Protein AF-A0A1Y1QGJ9-F1 (afdb_monomer)

Secondary structure (DSSP, 8-state):
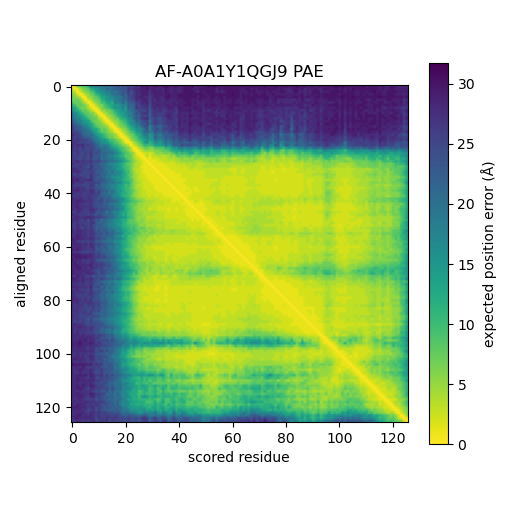------PPP------PPPPPPP-PPPPHHHHHHHHHHHHHHHH-HHHHHTPPBPTTHHHHHHHHHHHTT----HHHHHHHHHHHHTSHHHHHH--TTPEEE-TTS-EEEE--HHHHHHHHHHHS--

Solvent-accessible surface area (backbone atoms only — not comparable to full-atom values): 7656 Å² total; per-residue (Å²): 141,85,86,82,85,81,82,76,84,80,80,77,77,75,80,74,78,80,74,85,72,80,81,74,78,79,52,66,59,59,54,50,15,52,53,50,48,51,54,43,41,74,74,10,64,35,62,61,72,29,52,37,64,20,89,70,52,68,58,53,52,52,51,51,30,58,76,72,72,48,89,76,57,69,68,26,54,54,50,32,50,53,53,52,63,65,31,68,64,24,50,69,46,51,41,66,73,30,65,11,25,38,67,88,58,48,81,41,63,65,38,52,62,67,59,35,54,54,51,58,59,74,68,56,83,130

Mean predicted aligned error: 11.28 Å

Structure (mmCIF, N/CA/C/O backbone):
data_AF-A0A1Y1QGJ9-F1
#
_entry.id   AF-A0A1Y1QGJ9-F1
#
loop_
_atom_site.group_PDB
_atom_site.id
_atom_site.type_symbol
_atom_site.label_atom_id
_atom_site.label_alt_id
_atom_site.label_comp_id
_atom_site.label_asym_id
_atom_site.label_entity_id
_atom_site.label_seq_id
_atom_site.pdbx_PDB_ins_code
_atom_site.Cartn_x
_atom_site.Cartn_y
_atom_site.Cartn_z
_atom_site.occupancy
_atom_site.B_iso_or_equiv
_atom_site.auth_seq_id
_atom_site.auth_comp_id
_atom_site.auth_asym_id
_atom_site.auth_atom_id
_atom_site.pdbx_PDB_model_num
ATOM 1 N N . MET A 1 1 ? 57.182 -42.153 43.968 1.00 41.09 1 MET A N 1
ATOM 2 C CA . MET A 1 1 ? 56.215 -41.067 44.258 1.00 41.09 1 MET A CA 1
ATOM 3 C C . MET A 1 1 ? 55.561 -40.618 42.950 1.00 41.09 1 MET A C 1
ATOM 5 O O . MET A 1 1 ? 56.272 -40.100 42.103 1.00 41.09 1 MET A O 1
ATOM 9 N N . LYS A 1 2 ? 54.256 -40.839 42.730 1.00 46.34 2 LYS A N 1
ATOM 10 C CA . LYS A 1 2 ? 53.525 -40.328 41.549 1.00 46.34 2 LYS A CA 1
ATOM 11 C C . LYS A 1 2 ? 52.391 -39.417 42.033 1.00 46.34 2 LYS A C 1
ATOM 13 O O . LYS A 1 2 ? 51.470 -39.893 42.686 1.00 46.34 2 LYS A O 1
ATOM 18 N N . ARG A 1 3 ? 52.492 -38.105 41.787 1.00 44.78 3 ARG A N 1
ATOM 19 C CA . ARG A 1 3 ? 51.469 -37.109 42.157 1.00 44.78 3 ARG A CA 1
ATOM 20 C C . ARG A 1 3 ? 50.458 -36.996 41.011 1.00 44.78 3 ARG A C 1
ATOM 22 O O . ARG A 1 3 ? 50.822 -36.590 39.914 1.00 44.78 3 ARG A O 1
ATOM 29 N N . GLY A 1 4 ? 49.217 -37.412 41.262 1.00 46.47 4 GLY A N 1
ATOM 30 C CA . GLY A 1 4 ? 48.116 -37.359 40.298 1.00 46.47 4 GLY A CA 1
ATOM 31 C C . GLY A 1 4 ? 47.625 -35.931 40.055 1.00 46.47 4 GLY A C 1
ATOM 32 O O . GLY A 1 4 ? 47.351 -35.193 41.001 1.00 46.47 4 GLY A O 1
ATOM 33 N N . ASN A 1 5 ? 47.503 -35.557 38.783 1.00 53.75 5 ASN A N 1
ATOM 34 C CA . ASN A 1 5 ? 46.984 -34.269 38.340 1.00 53.75 5 ASN A CA 1
ATOM 35 C C . ASN A 1 5 ? 45.444 -34.317 38.323 1.00 53.75 5 ASN A C 1
ATOM 37 O O . ASN A 1 5 ? 44.849 -34.965 37.464 1.00 53.75 5 ASN A O 1
ATOM 41 N N . LYS A 1 6 ? 44.788 -33.686 39.305 1.00 53.31 6 LYS A N 1
ATOM 42 C CA . LYS A 1 6 ? 43.321 -33.617 39.401 1.00 53.31 6 LYS A CA 1
ATOM 43 C C . LYS A 1 6 ? 42.816 -32.427 38.580 1.00 53.31 6 LYS A C 1
ATOM 45 O O . LYS A 1 6 ? 42.789 -31.302 39.075 1.00 53.31 6 LYS A O 1
ATOM 50 N N . GLN A 1 7 ? 42.409 -32.672 37.336 1.00 56.25 7 GLN A N 1
ATOM 51 C CA . GLN A 1 7 ? 41.657 -31.691 36.552 1.00 56.25 7 GLN A CA 1
ATOM 52 C C . GLN A 1 7 ? 40.305 -31.432 37.234 1.00 56.25 7 GLN A C 1
ATOM 54 O O . GLN A 1 7 ? 39.538 -32.358 37.491 1.00 56.25 7 GLN A O 1
ATOM 59 N N . ARG A 1 8 ? 40.025 -30.169 37.564 1.00 58.84 8 ARG A N 1
ATOM 60 C CA . ARG A 1 8 ? 38.717 -29.744 38.076 1.00 58.84 8 ARG A CA 1
ATOM 61 C C . ARG A 1 8 ? 37.749 -29.634 36.891 1.00 58.84 8 ARG A C 1
ATOM 63 O O . ARG A 1 8 ? 38.111 -28.986 35.908 1.00 58.84 8 ARG A O 1
ATOM 70 N N . PRO A 1 9 ? 36.545 -30.223 36.947 1.00 58.22 9 PRO A N 1
ATOM 71 C CA . PRO A 1 9 ? 35.586 -30.090 35.861 1.00 58.22 9 PRO A CA 1
ATOM 72 C C . PRO A 1 9 ? 35.068 -28.648 35.803 1.00 58.22 9 PRO A C 1
ATOM 74 O O . PRO A 1 9 ? 34.557 -28.115 36.788 1.00 58.22 9 PRO A O 1
ATOM 77 N N . ILE A 1 10 ? 35.211 -28.012 34.640 1.00 63.69 10 ILE A N 1
ATOM 78 C CA . ILE A 1 10 ? 34.602 -26.713 34.347 1.00 63.69 10 ILE A CA 1
ATOM 79 C C . ILE A 1 10 ? 33.087 -26.928 34.327 1.00 63.69 10 ILE A C 1
ATOM 81 O O . ILE A 1 10 ? 32.552 -27.558 33.413 1.00 63.69 10 ILE A O 1
ATOM 85 N N . LEU A 1 11 ? 32.389 -26.419 35.343 1.00 64.50 11 LEU A N 1
ATOM 86 C CA . LEU A 1 11 ? 30.931 -26.378 35.371 1.00 64.50 11 LEU A CA 1
ATOM 87 C C . LEU A 1 11 ? 30.459 -25.485 34.216 1.00 64.50 11 LEU A C 1
ATOM 89 O O . LEU A 1 11 ? 30.486 -24.259 34.303 1.00 64.50 11 LEU A O 1
ATOM 93 N N . ARG A 1 12 ? 30.053 -26.101 33.100 1.00 63.69 12 ARG A N 1
ATOM 94 C CA . ARG A 1 12 ? 29.369 -25.406 32.005 1.00 63.69 12 ARG A CA 1
ATOM 95 C C . ARG A 1 12 ? 28.047 -24.865 32.541 1.00 63.69 12 ARG A C 1
ATOM 97 O O . ARG A 1 12 ? 27.080 -25.614 32.676 1.00 63.69 12 ARG A O 1
ATOM 104 N N . LEU A 1 13 ? 28.003 -23.566 32.829 1.00 64.44 13 LEU A N 1
ATOM 105 C CA . LEU A 1 13 ? 26.766 -22.877 33.167 1.00 64.44 13 LEU A CA 1
ATOM 106 C C . LEU A 1 13 ? 25.846 -22.934 31.941 1.00 64.44 13 LEU A C 1
ATOM 108 O O . LEU A 1 13 ? 26.095 -22.310 30.909 1.00 64.44 13 LEU A O 1
ATOM 112 N N . LYS A 1 14 ? 24.820 -23.781 32.028 1.00 60.16 14 LYS A N 1
ATOM 113 C CA . LYS A 1 14 ? 23.837 -24.008 30.969 1.00 60.16 14 LYS A CA 1
ATOM 114 C C . LYS A 1 14 ? 23.114 -22.680 30.727 1.00 60.16 14 LYS A C 1
ATOM 116 O O . LYS A 1 14 ? 22.403 -22.202 31.606 1.00 60.16 14 LYS A O 1
ATOM 121 N N . LYS A 1 15 ? 23.342 -22.066 29.561 1.00 60.50 15 LYS A N 1
ATOM 122 C CA . LYS A 1 15 ? 22.734 -20.793 29.146 1.00 60.50 15 LYS A CA 1
ATOM 123 C C . LYS A 1 15 ? 21.210 -20.940 29.220 1.00 60.50 15 LYS A C 1
ATOM 125 O O . LYS A 1 15 ? 20.621 -21.655 28.409 1.00 60.50 15 LYS A O 1
ATOM 130 N N . GLN A 1 16 ? 20.592 -20.350 30.241 1.00 63.44 16 GLN A N 1
ATOM 131 C CA . GLN A 1 16 ? 19.144 -20.393 30.415 1.00 63.44 16 GLN A CA 1
ATOM 132 C C . GLN A 1 16 ? 18.486 -19.626 29.262 1.00 63.44 16 GLN A C 1
ATOM 134 O O . GLN A 1 16 ? 18.930 -18.542 28.883 1.00 63.44 16 GLN A O 1
ATOM 139 N N . LYS A 1 17 ? 17.458 -20.233 28.661 1.00 63.62 17 LYS A N 1
ATOM 140 C CA . LYS A 1 17 ? 16.635 -19.609 27.619 1.00 63.62 17 LYS A CA 1
ATOM 141 C C . LYS A 1 17 ? 15.915 -18.411 28.263 1.00 63.62 17 LYS A C 1
ATOM 143 O O . LYS A 1 17 ? 15.343 -18.608 29.335 1.00 63.62 17 LYS A O 1
ATOM 148 N N . PRO A 1 18 ? 15.952 -17.202 27.676 1.00 62.34 18 PRO A N 1
ATOM 149 C CA . PRO A 1 18 ? 15.263 -16.054 28.254 1.00 62.34 18 PRO A CA 1
ATOM 150 C C . PRO A 1 18 ? 13.770 -16.366 28.395 1.00 62.34 18 PRO A C 1
ATOM 152 O O . PRO A 1 18 ? 13.156 -16.934 27.489 1.00 62.34 18 PRO A O 1
ATOM 155 N N . MET A 1 19 ? 13.221 -16.047 29.566 1.00 67.00 19 MET A N 1
ATOM 156 C CA . MET A 1 19 ? 11.807 -16.221 29.893 1.00 67.00 19 MET A CA 1
ATOM 157 C C . MET A 1 19 ? 10.948 -15.404 28.906 1.00 67.00 19 MET A C 1
ATOM 159 O O . MET A 1 19 ? 11.373 -14.312 28.517 1.00 67.00 19 MET A O 1
ATOM 163 N N . PRO A 1 20 ? 9.764 -15.885 28.482 1.00 65.94 20 PRO A N 1
ATOM 164 C CA . PRO A 1 20 ? 8.892 -15.110 27.607 1.00 65.94 20 PRO A CA 1
ATOM 165 C C . PRO A 1 20 ? 8.433 -13.848 28.343 1.00 65.94 20 PRO A C 1
ATOM 167 O O . PRO A 1 20 ? 7.790 -13.938 29.388 1.00 65.94 20 PRO A O 1
ATOM 170 N N . LEU A 1 21 ? 8.776 -12.673 27.816 1.00 68.50 21 LEU A N 1
ATOM 171 C CA . LEU A 1 21 ? 8.203 -11.408 28.274 1.00 68.50 21 LEU A CA 1
ATOM 172 C C . LEU A 1 21 ? 6.681 -11.422 28.028 1.00 68.50 21 LEU A C 1
ATOM 174 O O . LEU A 1 21 ? 6.246 -11.972 27.010 1.00 68.50 21 LEU A O 1
ATOM 178 N N . PRO A 1 22 ? 5.867 -10.823 28.918 1.00 62.75 22 PRO A N 1
ATOM 179 C CA . PRO A 1 22 ? 4.430 -10.708 28.700 1.00 62.75 22 PRO A CA 1
ATOM 180 C C . PRO A 1 22 ? 4.174 -9.969 27.384 1.00 62.75 22 PRO A C 1
ATOM 182 O O . PRO A 1 22 ? 4.766 -8.918 27.129 1.00 62.75 22 PRO A O 1
ATOM 185 N N . ALA A 1 23 ? 3.318 -10.543 26.535 1.00 69.25 23 ALA A N 1
ATOM 186 C CA . ALA A 1 23 ? 2.958 -9.956 25.252 1.00 69.25 23 ALA A CA 1
ATOM 187 C C . ALA A 1 23 ? 2.395 -8.551 25.489 1.00 69.25 23 ALA A C 1
ATOM 189 O O . ALA A 1 23 ? 1.347 -8.386 26.114 1.00 69.25 23 ALA A O 1
ATOM 190 N N . THR A 1 24 ? 3.110 -7.528 25.027 1.00 71.94 24 THR A N 1
ATOM 191 C CA . THR A 1 24 ? 2.617 -6.157 25.100 1.00 71.94 24 THR A CA 1
ATOM 192 C C . THR A 1 24 ? 1.320 -6.054 24.292 1.00 71.94 24 THR A C 1
ATOM 194 O O . THR A 1 24 ? 1.246 -6.590 23.180 1.00 71.94 24 THR A O 1
ATOM 197 N N . PRO A 1 25 ? 0.272 -5.401 24.828 1.00 78.50 25 PRO A N 1
ATOM 198 C CA . PRO A 1 25 ? -0.983 -5.255 24.109 1.00 78.50 25 PRO A CA 1
ATOM 199 C C . PRO A 1 25 ? -0.731 -4.483 22.812 1.00 78.50 25 PRO A C 1
ATOM 201 O O . PRO A 1 25 ? -0.068 -3.443 22.805 1.00 78.50 25 PRO A O 1
ATOM 204 N N . VAL A 1 26 ? -1.234 -5.018 21.697 1.00 79.31 26 VAL A N 1
ATOM 205 C CA . VAL A 1 26 ? -1.079 -4.388 20.383 1.00 79.31 26 VAL A CA 1
ATOM 206 C C . VAL A 1 26 ? -1.730 -3.004 20.439 1.00 79.31 26 VAL A C 1
ATOM 208 O O . VAL A 1 26 ? -2.910 -2.909 20.779 1.00 79.31 26 VAL A O 1
ATOM 211 N N . PRO A 1 27 ? -1.007 -1.922 20.104 1.00 84.12 27 PRO A N 1
ATOM 212 C CA . PRO A 1 27 ? -1.589 -0.594 20.158 1.00 84.12 27 PRO A CA 1
ATOM 213 C C . PRO A 1 27 ? -2.751 -0.484 19.158 1.00 84.12 27 PRO A C 1
ATOM 215 O O . PRO A 1 27 ? -2.679 -1.037 18.054 1.00 84.12 27 PRO A O 1
ATOM 218 N N . PRO A 1 28 ? -3.808 0.274 19.489 1.00 85.88 28 PRO A N 1
ATOM 219 C CA . PRO A 1 28 ? -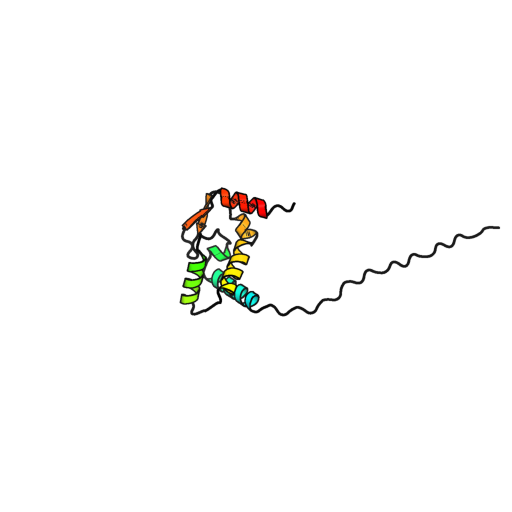5.029 0.333 18.683 1.00 85.88 28 PRO A CA 1
ATOM 220 C C . PRO A 1 28 ? -4.768 0.849 17.264 1.00 85.88 28 PRO A C 1
ATOM 222 O O . PRO A 1 28 ? -5.406 0.418 16.310 1.00 85.88 28 PRO A O 1
ATOM 225 N N . SER A 1 29 ? -3.767 1.716 17.087 1.00 84.25 29 SER A N 1
ATOM 226 C CA . SER A 1 29 ? -3.343 2.195 15.768 1.00 84.25 29 SER A CA 1
ATOM 227 C C . SER A 1 29 ? -2.841 1.073 14.852 1.00 84.25 29 SER A C 1
ATOM 229 O O . SER A 1 29 ? -3.095 1.108 13.651 1.00 84.25 29 SER A O 1
ATOM 231 N N . VAL A 1 30 ? -2.155 0.072 15.409 1.00 87.56 30 VAL A N 1
ATOM 232 C CA . VAL A 1 30 ? -1.627 -1.091 14.680 1.00 87.56 30 VAL A CA 1
ATOM 233 C C . VAL A 1 30 ? -2.759 -2.058 14.351 1.00 87.56 30 VAL A C 1
ATOM 235 O O . VAL A 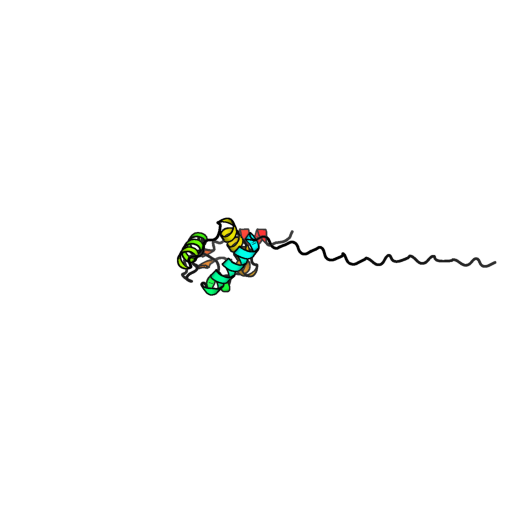1 30 ? -2.811 -2.558 13.230 1.00 87.56 30 VAL A O 1
ATOM 238 N N . ALA A 1 31 ? -3.687 -2.282 15.285 1.00 90.50 31 ALA A N 1
ATOM 239 C CA . ALA A 1 31 ? -4.880 -3.089 15.035 1.00 90.50 31 ALA A CA 1
ATOM 240 C C . ALA A 1 31 ? -5.748 -2.483 13.916 1.00 90.50 31 ALA A C 1
ATOM 242 O O . ALA A 1 31 ? -6.058 -3.159 12.937 1.00 90.50 31 ALA A O 1
ATOM 243 N N . ASN A 1 32 ? -6.032 -1.181 13.995 1.00 92.88 32 ASN A N 1
ATOM 244 C CA . ASN A 1 32 ? -6.829 -0.469 12.996 1.00 92.88 32 ASN A CA 1
ATOM 245 C C . ASN A 1 32 ? -6.141 -0.414 11.626 1.00 92.88 32 ASN A C 1
ATOM 247 O O . ASN A 1 32 ? -6.808 -0.538 10.607 1.00 92.88 32 ASN A O 1
ATOM 251 N N . ALA A 1 33 ? -4.811 -0.276 11.577 1.00 92.62 33 ALA A N 1
ATOM 252 C CA . ALA A 1 33 ? -4.074 -0.297 10.313 1.00 92.62 33 ALA A CA 1
ATOM 253 C C . ALA A 1 33 ? -4.130 -1.674 9.633 1.00 92.62 33 ALA A C 1
ATOM 255 O O . ALA A 1 33 ? -4.213 -1.749 8.410 1.00 92.62 33 ALA A O 1
ATOM 256 N N . LYS A 1 34 ? 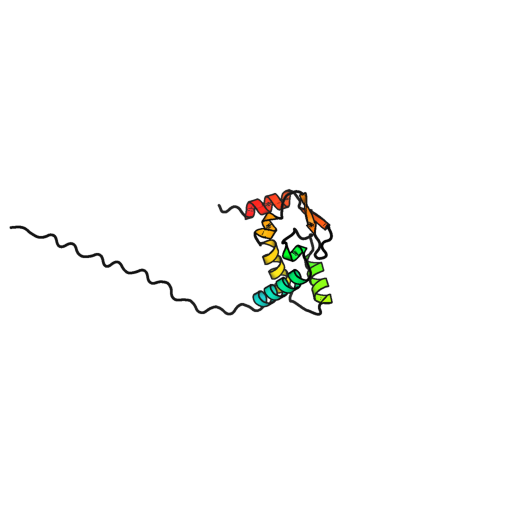-4.129 -2.766 10.410 1.00 92.31 34 LYS A N 1
ATOM 257 C CA . LYS A 1 34 ? -4.333 -4.118 9.868 1.00 92.31 34 LYS A CA 1
ATOM 258 C C . LYS A 1 34 ? -5.746 -4.296 9.318 1.00 92.31 34 LYS A C 1
ATOM 260 O O . LYS A 1 34 ? -5.888 -4.828 8.223 1.00 92.31 34 LYS A O 1
ATOM 265 N N . ALA A 1 35 ? -6.760 -3.824 10.044 1.00 92.62 35 ALA A N 1
ATOM 266 C CA . ALA A 1 35 ? -8.144 -3.849 9.572 1.00 92.62 35 ALA A CA 1
ATOM 267 C C . ALA A 1 35 ? -8.306 -3.047 8.269 1.00 92.62 35 ALA A C 1
ATOM 269 O O . ALA A 1 35 ? -8.837 -3.568 7.293 1.00 92.62 35 ALA A O 1
ATOM 270 N N . LEU A 1 36 ? -7.741 -1.835 8.209 1.00 94.19 36 LEU A N 1
ATOM 271 C CA . LEU A 1 36 ? -7.718 -1.014 6.997 1.00 94.19 36 LEU A CA 1
ATOM 272 C C . LEU A 1 36 ? -7.049 -1.736 5.820 1.00 94.19 36 LEU A C 1
ATOM 274 O O . LEU A 1 36 ? -7.586 -1.754 4.718 1.00 94.19 36 LEU A O 1
ATOM 278 N N . SER A 1 37 ? -5.900 -2.374 6.050 1.00 93.38 37 SER A N 1
ATOM 279 C CA . SER A 1 37 ? -5.220 -3.144 5.005 1.00 93.38 37 SER A CA 1
ATOM 280 C C . SER A 1 37 ? -6.060 -4.314 4.490 1.00 93.38 37 SER A C 1
ATOM 282 O O . SER A 1 37 ? -5.908 -4.678 3.328 1.00 93.38 37 SER A O 1
ATOM 284 N N . ALA A 1 38 ? -6.895 -4.929 5.332 1.00 92.69 38 ALA A N 1
ATOM 285 C CA . ALA A 1 38 ? -7.786 -6.007 4.912 1.00 92.69 38 ALA A CA 1
ATOM 286 C C . ALA A 1 38 ? -8.927 -5.477 4.031 1.00 92.69 38 ALA A C 1
ATOM 288 O O . ALA A 1 38 ? -9.208 -6.071 2.995 1.00 92.69 38 ALA A O 1
ATOM 289 N N . ILE A 1 39 ? -9.513 -4.329 4.392 1.00 92.38 39 ILE A N 1
ATOM 290 C CA . ILE A 1 39 ? -10.531 -3.642 3.578 1.00 92.38 39 ILE A CA 1
ATOM 291 C C . ILE A 1 39 ? -9.954 -3.281 2.202 1.00 92.38 39 ILE A C 1
ATOM 293 O O . ILE A 1 39 ? -10.551 -3.589 1.175 1.00 92.38 39 ILE A O 1
ATOM 297 N N . LEU A 1 40 ? -8.751 -2.697 2.168 1.00 92.94 40 LEU A N 1
ATOM 298 C CA . LEU A 1 40 ? -8.086 -2.336 0.912 1.00 92.94 40 LEU A CA 1
ATOM 299 C C . LEU A 1 40 ? -7.755 -3.560 0.051 1.00 92.94 40 LEU A C 1
ATOM 301 O O . LEU A 1 40 ? -7.924 -3.509 -1.162 1.00 92.94 40 LEU A O 1
ATOM 305 N N . ALA A 1 41 ? -7.331 -4.669 0.661 1.00 92.75 41 ALA A N 1
ATOM 306 C CA . ALA A 1 41 ? -7.059 -5.912 -0.061 1.00 92.75 41 ALA A CA 1
ATOM 307 C C . ALA A 1 41 ? -8.326 -6.585 -0.619 1.00 92.75 41 ALA A C 1
ATOM 309 O O . ALA A 1 41 ? -8.225 -7.338 -1.586 1.00 92.75 41 ALA A O 1
ATOM 310 N N . ALA A 1 42 ? -9.491 -6.347 -0.009 1.00 92.00 42 ALA A N 1
ATOM 311 C CA . ALA A 1 42 ? -10.774 -6.839 -0.505 1.00 92.00 42 ALA A CA 1
ATOM 312 C C . ALA A 1 42 ? -11.288 -6.023 -1.702 1.00 92.00 42 ALA A C 1
ATOM 314 O O . ALA A 1 42 ? -11.889 -6.595 -2.605 1.00 92.00 42 ALA A O 1
ATOM 315 N N . HIS A 1 43 ? -11.024 -4.712 -1.721 1.00 90.38 43 HIS A N 1
ATOM 316 C CA . HIS A 1 43 ? -11.484 -3.805 -2.781 1.00 90.38 43 HIS A CA 1
ATOM 317 C C . HIS A 1 43 ? -10.537 -3.695 -3.973 1.00 90.38 43 HIS A C 1
ATOM 319 O O . HIS A 1 43 ? -10.987 -3.571 -5.106 1.00 90.38 43 HIS A O 1
ATOM 325 N N . SER A 1 44 ? -9.228 -3.708 -3.730 1.00 91.81 44 SER A N 1
ATOM 326 C CA . SER A 1 44 ? -8.230 -3.389 -4.746 1.00 91.81 44 SER A CA 1
ATOM 327 C C . SER A 1 44 ? -7.307 -4.569 -5.006 1.00 91.81 44 SER A C 1
ATOM 329 O O . SER A 1 44 ? -6.524 -4.985 -4.144 1.00 91.81 44 SER A O 1
ATOM 331 N N . GLU A 1 45 ? -7.339 -5.074 -6.239 1.00 92.06 45 GLU A N 1
ATOM 332 C CA . GLU A 1 45 ? -6.376 -6.079 -6.676 1.00 92.06 45 GLU A CA 1
ATOM 333 C C . GLU A 1 45 ? -4.944 -5.538 -6.631 1.00 92.06 45 GLU A C 1
ATOM 335 O O . GLU A 1 45 ? -4.056 -6.248 -6.168 1.00 92.06 45 GLU A O 1
ATOM 340 N N . VAL A 1 46 ? -4.738 -4.272 -7.010 1.00 92.75 46 VAL A N 1
ATOM 341 C CA . VAL A 1 46 ? -3.442 -3.568 -6.958 1.00 92.75 46 VAL A CA 1
ATOM 342 C C . VAL A 1 46 ? -2.830 -3.646 -5.561 1.00 92.75 46 VAL A C 1
ATOM 344 O O . VAL A 1 46 ? -1.647 -3.959 -5.404 1.00 92.75 46 VAL A O 1
ATOM 347 N N . TRP A 1 47 ? -3.649 -3.438 -4.527 1.00 93.75 47 TRP A N 1
ATOM 348 C CA . TRP A 1 47 ? -3.215 -3.557 -3.137 1.00 93.75 47 TRP A CA 1
ATOM 349 C C . TRP A 1 47 ? -2.880 -5.002 -2.745 1.00 93.75 47 TRP A C 1
ATOM 351 O O . TRP A 1 47 ? -1.926 -5.253 -2.008 1.00 93.75 47 TRP A O 1
ATOM 361 N N . ARG A 1 48 ? -3.651 -5.979 -3.226 1.00 93.00 48 ARG A N 1
ATOM 362 C CA . ARG A 1 48 ? -3.431 -7.403 -2.933 1.00 93.00 48 ARG A CA 1
ATOM 363 C C . ARG A 1 48 ? -2.163 -7.946 -3.598 1.00 93.00 48 ARG A C 1
ATOM 365 O O . ARG A 1 48 ? -1.463 -8.764 -3.000 1.00 93.00 48 ARG A O 1
ATOM 372 N N . THR A 1 49 ? -1.873 -7.502 -4.817 1.00 92.00 49 THR A N 1
ATOM 373 C CA . THR A 1 49 ? -0.736 -7.955 -5.633 1.00 92.00 49 THR A CA 1
ATOM 374 C C . THR A 1 49 ? 0.535 -7.138 -5.411 1.00 92.00 49 THR A C 1
ATOM 376 O O . THR A 1 49 ? 1.583 -7.519 -5.923 1.00 92.00 49 THR A O 1
ATOM 379 N N . TYR A 1 50 ? 0.481 -6.091 -4.578 1.00 92.06 50 TYR A N 1
ATOM 380 C CA . TYR A 1 50 ? 1.602 -5.185 -4.294 1.00 92.06 50 TYR A CA 1
ATOM 381 C C . TYR A 1 50 ? 2.129 -4.469 -5.543 1.00 92.06 50 TYR A C 1
ATOM 383 O O . TYR A 1 50 ? 3.334 -4.258 -5.688 1.00 92.06 50 TYR A O 1
ATOM 391 N N . LEU A 1 51 ? 1.223 -4.091 -6.444 1.00 91.38 51 LEU A N 1
ATOM 392 C CA . LEU A 1 51 ? 1.579 -3.307 -7.619 1.00 91.38 51 LEU A CA 1
ATOM 393 C C . LEU A 1 51 ? 1.963 -1.866 -7.226 1.00 91.38 51 LEU A C 1
ATOM 395 O O . LEU A 1 51 ? 1.419 -1.334 -6.253 1.00 91.38 51 LEU A O 1
ATOM 399 N N . PRO A 1 52 ? 2.877 -1.210 -7.970 1.00 92.25 52 PRO A N 1
ATOM 400 C CA . PRO A 1 52 ? 3.301 0.159 -7.688 1.00 92.25 52 PRO A CA 1
ATOM 401 C C . PRO A 1 52 ? 2.115 1.121 -7.659 1.00 92.25 52 PRO A C 1
ATOM 403 O O . PRO A 1 52 ? 1.424 1.292 -8.659 1.00 92.25 52 PRO A O 1
ATOM 406 N N . LEU A 1 53 ? 1.886 1.781 -6.527 1.00 92.75 53 LEU A N 1
ATOM 407 C CA . LEU A 1 53 ? 0.784 2.727 -6.384 1.00 92.75 53 LEU A CA 1
ATOM 408 C C . LEU A 1 53 ? 1.128 4.067 -7.040 1.00 92.75 53 LEU A C 1
ATOM 410 O O . LEU A 1 53 ? 2.282 4.522 -7.028 1.00 92.75 53 LEU A O 1
ATOM 414 N N . ARG A 1 54 ? 0.109 4.747 -7.566 1.00 92.75 54 ARG A N 1
ATOM 415 C CA . ARG A 1 54 ? 0.261 6.117 -8.055 1.00 92.75 54 ARG A CA 1
ATOM 416 C C . ARG A 1 54 ? 0.654 7.079 -6.939 1.00 92.75 54 ARG A C 1
ATOM 418 O O . ARG A 1 54 ? 0.347 6.886 -5.757 1.00 92.75 54 ARG A O 1
ATOM 425 N N . VAL A 1 55 ? 1.311 8.164 -7.326 1.00 89.44 55 VAL A N 1
ATOM 426 C CA . VAL A 1 55 ? 1.596 9.264 -6.402 1.00 89.44 55 VAL A CA 1
ATOM 427 C C . VAL A 1 55 ? 0.267 9.885 -5.967 1.00 89.44 55 VAL A C 1
ATOM 429 O O . VAL A 1 55 ? -0.613 10.115 -6.789 1.00 89.44 55 VAL A O 1
ATOM 432 N N . GLY A 1 56 ? 0.098 10.111 -4.662 1.00 89.19 56 GLY A N 1
ATOM 433 C CA . GLY A 1 56 ? -1.157 10.636 -4.116 1.00 89.19 56 GLY A CA 1
ATOM 434 C C . GLY A 1 56 ? -2.241 9.587 -3.835 1.00 89.19 56 GLY A C 1
ATOM 435 O O . GLY A 1 56 ? -3.341 9.966 -3.448 1.00 89.19 56 GLY A O 1
ATOM 436 N N . ALA A 1 57 ? -1.943 8.279 -3.911 1.00 90.62 57 ALA A N 1
ATOM 437 C CA . ALA A 1 57 ? -2.900 7.202 -3.598 1.00 90.62 57 ALA A CA 1
ATOM 438 C C . ALA A 1 57 ? -3.568 7.315 -2.208 1.00 90.62 57 ALA A C 1
ATOM 440 O O . ALA A 1 57 ? -4.616 6.724 -1.966 1.00 90.62 57 ALA A O 1
ATOM 441 N N . ILE A 1 58 ? -2.999 8.105 -1.291 1.00 92.44 58 ILE A N 1
ATOM 442 C CA . ILE A 1 58 ? -3.614 8.408 0.003 1.00 92.44 58 ILE A CA 1
ATOM 443 C C . ILE A 1 58 ? -4.996 9.070 -0.118 1.00 92.44 58 ILE A C 1
ATOM 445 O O . ILE A 1 58 ? -5.870 8.784 0.697 1.00 92.44 58 ILE A O 1
ATOM 449 N N . GLU A 1 59 ? -5.210 9.927 -1.118 1.00 92.12 59 GLU A N 1
ATOM 450 C CA . GLU A 1 59 ? -6.496 10.602 -1.330 1.00 92.12 59 GLU A CA 1
ATOM 451 C C . GLU A 1 59 ? -7.577 9.602 -1.736 1.00 92.12 59 GLU A C 1
ATOM 453 O O . GLU A 1 59 ? -8.700 9.666 -1.240 1.00 92.12 59 GLU A O 1
ATOM 458 N N . GLU A 1 60 ? -7.220 8.608 -2.548 1.00 91.50 60 GLU A N 1
ATOM 459 C CA . GLU A 1 60 ? -8.140 7.532 -2.912 1.00 91.50 60 GLU A CA 1
ATOM 460 C C . GLU A 1 60 ? -8.497 6.646 -1.731 1.00 91.50 60 GLU A C 1
ATOM 462 O O . GLU A 1 60 ? -9.659 6.280 -1.586 1.00 91.50 60 GLU A O 1
ATOM 467 N N . VAL A 1 61 ? -7.535 6.345 -0.849 1.00 92.69 61 VAL A N 1
ATOM 468 C CA . VAL A 1 61 ? -7.830 5.608 0.387 1.00 92.69 61 VAL A CA 1
ATOM 469 C C . VAL A 1 61 ? -8.872 6.365 1.214 1.00 92.69 61 VAL A C 1
ATOM 471 O O . VAL A 1 61 ? -9.799 5.749 1.732 1.00 92.69 61 VAL A O 1
ATOM 474 N N . TYR A 1 62 ? -8.770 7.695 1.325 1.00 92.94 62 TYR A N 1
ATOM 475 C CA . TYR A 1 62 ? -9.776 8.487 2.042 1.00 92.94 62 TYR A CA 1
ATOM 476 C C . TYR A 1 62 ? -11.139 8.497 1.348 1.00 92.94 62 TYR A C 1
ATOM 478 O O . TYR A 1 62 ? -12.160 8.421 2.032 1.00 92.94 62 TYR A O 1
ATOM 486 N N . THR A 1 63 ? -11.170 8.576 0.018 1.00 92.06 63 THR A N 1
ATOM 487 C CA . THR A 1 63 ? -12.412 8.487 -0.761 1.00 92.06 63 THR A CA 1
ATOM 488 C C . THR A 1 63 ? -13.082 7.128 -0.576 1.00 92.06 63 THR A C 1
ATOM 490 O O . THR A 1 63 ? -14.272 7.073 -0.277 1.00 92.06 63 THR A O 1
ATOM 493 N N . LEU A 1 64 ? -12.318 6.037 -0.656 1.00 90.81 64 LEU A N 1
ATOM 494 C CA . LEU A 1 64 ? -12.812 4.680 -0.424 1.00 90.81 64 LEU A CA 1
ATOM 495 C C . LEU A 1 64 ? -13.372 4.535 0.993 1.00 90.81 64 LEU A C 1
ATOM 497 O O . LEU A 1 64 ? -14.481 4.045 1.172 1.00 90.81 64 LEU A O 1
ATOM 501 N N . LEU A 1 65 ? -12.650 5.028 1.999 1.00 91.25 65 LEU A N 1
ATOM 502 C CA . LEU A 1 65 ? -13.111 5.001 3.386 1.00 91.25 65 LEU A CA 1
ATOM 503 C C . LEU A 1 65 ? -14.417 5.763 3.599 1.00 91.25 65 LEU A C 1
ATOM 505 O O . LEU A 1 65 ? -15.292 5.295 4.326 1.00 91.25 65 LEU A O 1
ATOM 509 N N . ARG A 1 66 ? -14.571 6.911 2.933 1.00 91.31 66 ARG A N 1
ATOM 510 C CA . ARG A 1 66 ? -15.819 7.674 2.959 1.00 91.31 66 ARG A CA 1
ATOM 511 C C . ARG A 1 66 ? -16.972 6.884 2.339 1.00 91.31 66 ARG A C 1
ATOM 513 O O . ARG A 1 66 ? -18.059 6.905 2.905 1.00 91.31 66 ARG A O 1
ATOM 520 N N . ASN A 1 67 ? -16.732 6.185 1.231 1.00 89.62 67 ASN A N 1
ATOM 521 C CA . ASN A 1 67 ? -17.744 5.364 0.559 1.00 89.62 67 ASN A CA 1
ATOM 522 C C . ASN A 1 67 ? -18.173 4.157 1.410 1.00 89.62 67 ASN A C 1
ATOM 524 O O . ASN A 1 67 ? -19.353 3.831 1.451 1.00 89.62 67 ASN A O 1
ATOM 528 N N . GLU A 1 68 ? -17.239 3.552 2.146 1.00 87.06 68 GLU A N 1
ATOM 529 C CA . GLU A 1 68 ? -17.505 2.461 3.097 1.00 87.06 68 GLU A CA 1
ATOM 530 C C . GLU A 1 68 ? -18.158 2.938 4.411 1.00 87.06 68 GLU A C 1
ATOM 532 O O . GLU A 1 68 ? -18.514 2.129 5.265 1.00 87.06 68 GLU A O 1
ATOM 537 N N . GLY A 1 69 ? -18.288 4.254 4.622 1.00 88.94 69 GLY A N 1
ATOM 538 C CA . GLY A 1 69 ? -18.803 4.822 5.871 1.00 88.94 69 GLY A CA 1
ATOM 539 C C . GLY A 1 69 ? -17.865 4.642 7.073 1.00 88.94 69 GLY A C 1
ATOM 540 O O . GLY A 1 69 ? -18.288 4.804 8.218 1.00 88.94 69 GLY A O 1
ATOM 541 N N . VAL A 1 70 ? -16.587 4.322 6.841 1.00 87.94 70 VAL A N 1
ATOM 542 C CA . VAL A 1 70 ? -15.593 4.071 7.894 1.00 87.94 70 VAL A CA 1
ATOM 543 C C . VAL A 1 70 ? -14.672 5.276 8.050 1.00 87.94 70 VAL A C 1
ATOM 545 O O . VAL A 1 70 ? -14.109 5.791 7.088 1.00 87.94 70 VAL A O 1
ATOM 548 N N . ILE A 1 71 ? -14.447 5.708 9.292 1.00 88.12 71 ILE A N 1
ATOM 549 C CA . ILE A 1 71 ? -13.557 6.832 9.596 1.00 88.12 71 ILE A CA 1
ATOM 550 C C . ILE A 1 71 ? -12.332 6.317 10.351 1.00 88.12 71 ILE A C 1
AT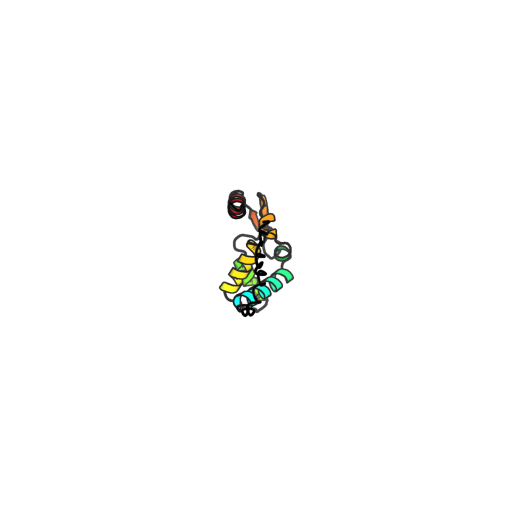OM 552 O O . ILE A 1 71 ? -12.418 5.901 11.505 1.00 88.12 71 ILE A O 1
ATOM 556 N N . TYR A 1 72 ? -11.163 6.397 9.714 1.00 90.56 72 TYR A N 1
ATOM 557 C CA . TYR A 1 72 ? -9.878 6.154 10.368 1.00 90.56 72 TYR A CA 1
ATOM 558 C C . TYR A 1 72 ? -9.095 7.449 10.563 1.00 90.56 72 TYR A C 1
ATOM 560 O O . TYR A 1 72 ? -9.138 8.367 9.746 1.00 90.56 72 TYR A O 1
ATOM 568 N N . SER A 1 73 ? -8.315 7.510 11.646 1.00 92.06 73 SER A N 1
ATOM 569 C CA . SER A 1 73 ? -7.410 8.640 11.865 1.00 92.06 73 SER A CA 1
ATOM 570 C C . SER A 1 73 ? -6.309 8.683 10.802 1.00 92.06 73 SER A C 1
ATOM 572 O O . SER A 1 73 ? -5.823 7.644 10.344 1.00 92.06 73 SER A O 1
ATOM 574 N N . LYS A 1 74 ? -5.818 9.890 10.496 1.00 91.44 74 LYS A N 1
ATOM 575 C CA . LYS A 1 74 ? -4.689 10.104 9.574 1.00 91.44 74 LYS A CA 1
ATOM 576 C C . LYS A 1 74 ? -3.493 9.204 9.894 1.00 91.44 74 LYS A C 1
ATOM 578 O O . LYS A 1 74 ? -2.872 8.642 8.997 1.00 91.44 74 LYS A O 1
ATOM 583 N N . ARG A 1 75 ? -3.187 9.005 11.181 1.00 91.31 75 ARG A N 1
ATOM 584 C CA . ARG A 1 75 ? -2.074 8.141 11.602 1.00 91.31 75 ARG A CA 1
ATOM 585 C C . ARG A 1 75 ? -2.269 6.682 11.192 1.00 91.31 75 ARG A C 1
ATOM 587 O O . ARG A 1 75 ? -1.292 6.052 10.810 1.00 91.31 75 ARG A O 1
ATOM 594 N N . VAL A 1 76 ? -3.492 6.156 11.249 1.00 94.19 76 VAL A N 1
ATOM 595 C CA . VAL A 1 76 ? -3.801 4.775 10.842 1.00 94.19 76 VAL A CA 1
ATOM 596 C C . VAL A 1 76 ? -3.612 4.606 9.336 1.00 94.19 76 VAL A C 1
ATOM 598 O O . VAL A 1 76 ? -2.924 3.677 8.918 1.00 94.19 76 VAL A O 1
ATOM 601 N N . VAL A 1 77 ? -4.135 5.541 8.538 1.00 93.75 77 VAL A N 1
ATOM 602 C CA . VAL A 1 77 ? -4.007 5.521 7.071 1.00 93.75 77 VAL A CA 1
ATOM 603 C C . VAL A 1 77 ? -2.541 5.592 6.648 1.00 93.75 77 VAL A C 1
ATOM 605 O O . VAL A 1 77 ? -2.060 4.732 5.912 1.00 93.75 77 VAL A O 1
ATOM 608 N N . HIS A 1 78 ? -1.789 6.553 7.191 1.00 93.56 78 HIS A N 1
ATOM 609 C CA . HIS A 1 78 ? -0.356 6.674 6.916 1.00 93.56 78 HIS A CA 1
ATOM 610 C C . HIS A 1 78 ? 0.423 5.430 7.355 1.00 93.56 78 HIS A C 1
ATOM 612 O O . HIS A 1 78 ? 1.328 4.998 6.645 1.00 93.56 78 HIS A O 1
ATOM 618 N N . LYS A 1 79 ? 0.087 4.834 8.507 1.00 93.62 79 LYS A N 1
ATOM 619 C CA . LYS A 1 79 ? 0.748 3.614 8.987 1.00 93.62 79 LYS A CA 1
ATOM 620 C C . LYS A 1 79 ? 0.487 2.429 8.057 1.00 93.62 79 LYS A C 1
ATOM 622 O O . LYS A 1 79 ? 1.421 1.691 7.758 1.00 93.62 79 LYS A O 1
ATOM 627 N N . CYS A 1 80 ? -0.750 2.279 7.586 1.00 94.69 80 CYS A N 1
ATOM 628 C CA . CYS A 1 80 ? -1.152 1.245 6.636 1.00 94.69 80 CYS A CA 1
ATOM 629 C C . CYS A 1 80 ? -0.383 1.373 5.313 1.00 94.69 80 CYS A C 1
ATOM 631 O O . CYS A 1 80 ? 0.265 0.420 4.884 1.00 94.69 80 CYS A O 1
ATOM 633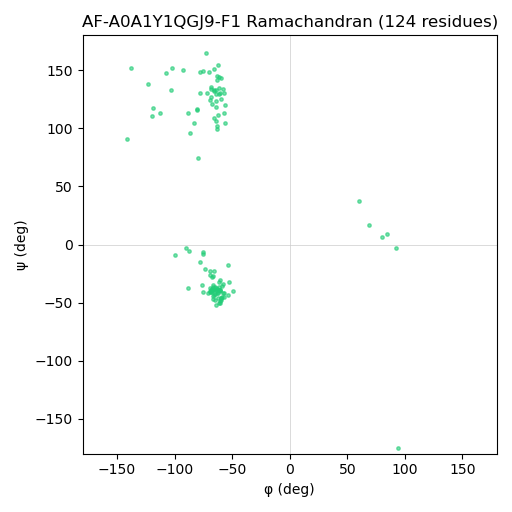 N N . LEU A 1 81 ? -0.360 2.575 4.728 1.00 93.62 81 LEU A N 1
ATOM 634 C CA . LEU A 1 81 ? 0.414 2.866 3.515 1.00 93.62 81 LEU A CA 1
ATOM 635 C C . LEU A 1 81 ? 1.907 2.610 3.715 1.00 93.62 81 LEU A C 1
ATOM 637 O O . LEU A 1 81 ? 2.544 1.962 2.892 1.00 93.62 81 LEU A O 1
ATOM 641 N N . GLN A 1 82 ? 2.467 3.056 4.840 1.00 92.12 82 GLN A N 1
ATOM 642 C CA . GLN A 1 82 ? 3.876 2.841 5.150 1.00 92.12 82 GLN A CA 1
ATOM 643 C C . GLN A 1 82 ? 4.230 1.350 5.224 1.00 92.12 82 GLN A C 1
ATOM 645 O O . GLN A 1 82 ? 5.306 0.962 4.779 1.00 92.12 82 GLN A O 1
ATOM 650 N N . TRP A 1 83 ? 3.359 0.51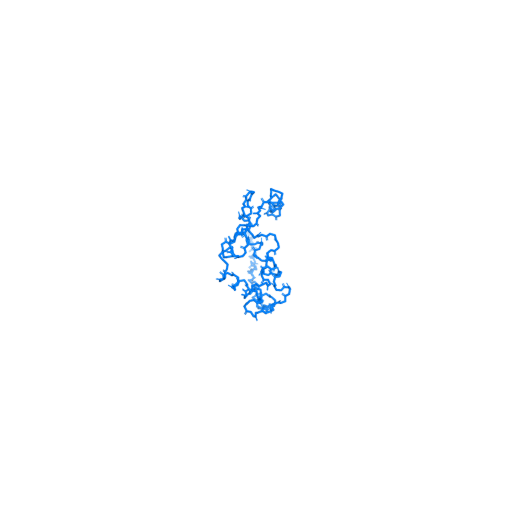0 5.786 1.00 92.56 83 TRP A N 1
ATOM 651 C CA . TRP A 1 83 ? 3.578 -0.937 5.806 1.00 92.56 83 TRP A CA 1
ATOM 652 C C . TRP A 1 83 ? 3.487 -1.568 4.426 1.00 92.56 83 TRP A C 1
ATOM 654 O O . TRP A 1 83 ? 4.301 -2.434 4.114 1.00 92.56 83 TRP A O 1
ATOM 664 N N . HIS A 1 84 ? 2.528 -1.135 3.611 1.00 92.69 84 HIS A N 1
ATOM 665 C CA . HIS A 1 84 ? 2.374 -1.633 2.253 1.00 92.69 84 HIS A CA 1
ATOM 666 C C . HIS A 1 84 ? 3.596 -1.281 1.392 1.00 92.69 84 HIS A C 1
ATOM 668 O O . HIS A 1 84 ? 4.246 -2.178 0.863 1.00 92.69 84 HIS A O 1
ATOM 674 N N . CYS A 1 85 ? 3.996 -0.005 1.363 1.00 90.81 85 CYS A N 1
ATOM 675 C CA . CYS A 1 85 ? 5.111 0.462 0.535 1.00 90.81 85 CYS A CA 1
ATOM 676 C C . CYS A 1 85 ? 6.488 -0.046 0.995 1.00 90.81 85 CYS A C 1
ATOM 678 O O . CYS A 1 85 ? 7.425 -0.081 0.206 1.00 90.81 85 CYS A O 1
ATOM 680 N N . ARG A 1 86 ? 6.639 -0.429 2.270 1.00 90.00 86 ARG A N 1
ATOM 681 C CA . ARG A 1 86 ? 7.875 -1.044 2.792 1.00 90.00 86 ARG A CA 1
ATOM 682 C C . ARG A 1 86 ? 7.911 -2.559 2.632 1.00 90.00 86 ARG A C 1
ATOM 684 O O . ARG A 1 86 ? 8.904 -3.182 3.000 1.00 90.00 86 ARG A O 1
ATOM 691 N N . ASN A 1 87 ? 6.829 -3.171 2.160 1.00 91.19 87 ASN A N 1
ATOM 692 C CA . ASN A 1 87 ? 6.796 -4.610 1.985 1.00 91.19 87 ASN A CA 1
ATOM 693 C C . ASN A 1 87 ? 7.806 -5.014 0.896 1.00 91.19 87 ASN A C 1
ATOM 695 O O . ASN A 1 87 ? 7.771 -4.425 -0.185 1.00 91.19 87 ASN A O 1
ATOM 699 N N . PRO A 1 88 ? 8.656 -6.032 1.120 1.00 88.94 88 PRO A N 1
ATOM 700 C CA . PRO A 1 88 ? 9.609 -6.494 0.113 1.00 88.94 88 PRO A CA 1
ATOM 701 C C . PRO A 1 88 ? 8.972 -6.819 -1.242 1.00 88.94 88 PRO A C 1
ATOM 703 O O . PRO A 1 88 ? 9.598 -6.597 -2.271 1.00 88.94 88 PRO A O 1
ATOM 706 N N . ARG A 1 89 ? 7.717 -7.294 -1.262 1.00 89.62 89 ARG A N 1
ATOM 707 C CA . ARG A 1 89 ? 6.979 -7.555 -2.510 1.00 89.62 89 ARG A CA 1
ATOM 708 C C . ARG A 1 89 ? 6.693 -6.281 -3.296 1.00 89.62 89 ARG A C 1
ATOM 710 O O . ARG A 1 89 ? 6.900 -6.262 -4.500 1.00 89.62 89 ARG A O 1
ATOM 717 N N . TYR A 1 90 ? 6.275 -5.224 -2.603 1.00 91.38 90 TYR A N 1
ATOM 718 C CA . TYR A 1 90 ? 6.045 -3.917 -3.214 1.00 91.38 90 TYR A CA 1
ATOM 719 C C . TYR A 1 90 ? 7.351 -3.328 -3.742 1.00 91.38 90 TYR A C 1
ATOM 721 O O . TYR A 1 90 ? 7.439 -2.910 -4.890 1.00 91.38 90 TYR A O 1
ATOM 729 N N . VAL A 1 91 ? 8.395 -3.362 -2.909 1.00 88.06 91 VAL A N 1
ATOM 730 C CA . VAL A 1 91 ? 9.744 -2.891 -3.246 1.00 88.06 91 VAL A CA 1
ATOM 731 C C . VAL A 1 91 ? 10.286 -3.618 -4.481 1.00 88.06 91 VAL A C 1
ATOM 733 O O . VAL A 1 91 ? 10.844 -2.965 -5.354 1.00 88.06 91 VAL A O 1
ATOM 736 N N . ALA A 1 92 ? 10.080 -4.934 -4.592 1.00 85.69 92 ALA A N 1
ATOM 737 C CA . ALA A 1 92 ? 10.484 -5.716 -5.761 1.00 85.69 92 ALA A CA 1
ATOM 738 C C . ALA A 1 92 ? 9.709 -5.349 -7.041 1.00 85.69 92 ALA A C 1
ATOM 740 O O . ALA A 1 92 ? 10.243 -5.503 -8.135 1.00 85.69 92 ALA A O 1
ATOM 741 N N . GLY A 1 93 ? 8.474 -4.853 -6.913 1.00 84.31 93 GLY A N 1
ATOM 742 C CA . GLY A 1 93 ? 7.669 -4.354 -8.031 1.00 84.31 93 GLY A CA 1
ATOM 743 C C . GLY A 1 93 ? 8.068 -2.956 -8.518 1.00 84.31 93 GLY A C 1
ATOM 744 O O . GLY A 1 93 ? 7.686 -2.563 -9.619 1.00 84.31 93 GLY A O 1
ATOM 745 N N . LEU A 1 94 ? 8.853 -2.203 -7.737 1.00 85.56 94 LEU A N 1
ATOM 746 C CA . LEU A 1 94 ? 9.377 -0.889 -8.122 1.00 85.56 94 LEU A CA 1
ATOM 747 C C . LEU A 1 94 ? 10.598 -1.039 -9.041 1.00 85.56 94 LEU A C 1
ATOM 749 O O . LEU A 1 94 ? 11.738 -0.827 -8.629 1.00 85.56 94 LEU A O 1
ATOM 753 N N . VAL A 1 95 ? 10.349 -1.406 -10.297 1.00 80.62 95 VAL A N 1
ATOM 754 C CA . VAL A 1 95 ? 11.359 -1.491 -11.364 1.00 80.62 95 VAL A CA 1
ATOM 755 C C . VAL A 1 95 ? 11.255 -0.264 -12.275 1.00 80.62 95 VAL A C 1
ATOM 757 O O . VAL A 1 95 ? 10.190 0.341 -12.395 1.00 80.62 95 VAL A O 1
ATOM 760 N N . VAL A 1 96 ? 12.368 0.138 -12.897 1.00 70.38 96 VAL A N 1
ATOM 761 C CA . VAL A 1 96 ? 12.400 1.306 -13.792 1.00 70.38 96 VAL A CA 1
ATOM 762 C C . VAL A 1 96 ? 11.452 1.062 -14.961 1.00 70.38 96 VAL A C 1
ATOM 764 O O . VAL A 1 96 ? 11.525 0.008 -15.590 1.00 70.38 96 VAL A O 1
ATOM 767 N N . GLY A 1 97 ? 10.574 2.025 -15.242 1.00 67.38 97 GLY A N 1
ATOM 768 C CA . GLY A 1 97 ? 9.590 1.917 -16.319 1.00 67.38 97 GLY A CA 1
ATOM 769 C C . GLY A 1 97 ? 8.353 1.088 -15.970 1.00 67.38 97 GLY A C 1
ATOM 770 O O . GLY A 1 97 ? 7.514 0.828 -16.830 1.00 67.38 97 GLY A O 1
ATOM 771 N N . ALA A 1 98 ? 8.207 0.661 -14.711 1.00 83.06 98 ALA A N 1
ATOM 772 C CA . ALA A 1 98 ? 6.971 0.039 -14.263 1.00 83.06 98 ALA A CA 1
ATOM 773 C C . ALA A 1 98 ? 5.837 1.073 -14.241 1.00 83.06 98 ALA A C 1
ATOM 775 O O . ALA A 1 98 ? 5.987 2.178 -13.710 1.00 83.06 98 ALA A O 1
ATOM 776 N N . SER A 1 99 ? 4.678 0.702 -14.779 1.00 91.31 99 SER A N 1
ATOM 777 C CA . SER A 1 99 ? 3.462 1.498 -14.639 1.00 91.31 99 SER A CA 1
ATOM 778 C C . SER A 1 99 ? 3.051 1.590 -13.172 1.00 91.31 99 SER A C 1
ATOM 780 O O . SER A 1 99 ? 3.154 0.619 -12.417 1.00 91.31 99 SER A O 1
ATOM 782 N N . ARG A 1 100 ? 2.567 2.762 -12.771 1.00 91.38 100 ARG A N 1
ATOM 783 C CA . ARG A 1 100 ? 1.892 2.945 -11.489 1.00 91.38 100 ARG A CA 1
ATOM 784 C C . ARG A 1 100 ? 0.398 2.777 -11.672 1.00 91.38 100 ARG A C 1
ATOM 786 O O . ARG A 1 100 ? -0.140 3.095 -12.727 1.00 91.38 100 ARG A O 1
ATOM 793 N N . TYR A 1 101 ? -0.263 2.321 -10.624 1.00 92.50 101 TYR A N 1
ATOM 794 C CA . TYR A 1 101 ? -1.677 1.998 -10.637 1.00 92.50 101 TYR A CA 1
ATOM 795 C C . TYR A 1 101 ? -2.408 2.796 -9.557 1.00 92.50 101 TYR A C 1
ATOM 797 O O . TYR A 1 101 ? -1.918 2.970 -8.436 1.00 92.50 101 TYR A O 1
ATOM 805 N N . ALA A 1 102 ? -3.582 3.305 -9.900 1.00 92.62 102 ALA A N 1
ATOM 806 C CA . ALA A 1 102 ? -4.574 3.758 -8.937 1.00 92.62 102 ALA A CA 1
ATOM 807 C C . ALA A 1 102 ? -5.225 2.545 -8.236 1.00 92.62 102 ALA A C 1
ATOM 809 O O . ALA A 1 102 ? -5.052 1.401 -8.664 1.00 92.62 102 ALA A O 1
ATOM 810 N N . LEU A 1 103 ? -5.930 2.756 -7.120 1.00 89.88 103 LEU A N 1
ATOM 811 C CA . LEU A 1 103 ? -6.553 1.669 -6.347 1.00 89.88 103 LEU A CA 1
ATOM 812 C C . LEU A 1 103 ? -7.669 0.960 -7.122 1.00 89.88 103 LEU A C 1
ATOM 814 O O . LEU A 1 103 ? -7.961 -0.196 -6.825 1.00 89.88 103 LEU A O 1
ATOM 818 N N . ASP A 1 104 ? -8.258 1.622 -8.112 1.00 88.94 104 ASP A N 1
ATOM 819 C CA . ASP A 1 104 ? -9.230 1.054 -9.050 1.00 88.94 104 ASP A CA 1
ATOM 820 C C . ASP A 1 104 ? -8.591 0.146 -10.120 1.00 88.94 104 ASP A C 1
ATOM 822 O O . ASP A 1 104 ? -9.306 -0.527 -10.858 1.00 88.94 104 ASP A O 1
ATOM 826 N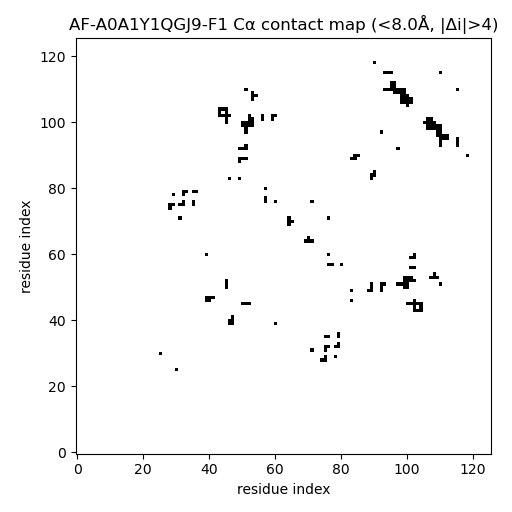 N . GLY A 1 105 ? -7.256 0.092 -10.198 1.00 86.69 105 GLY A N 1
ATOM 827 C CA . GLY A 1 105 ? -6.524 -0.669 -11.213 1.00 86.69 105 GLY A CA 1
ATOM 828 C C . GLY A 1 105 ? -6.159 0.130 -12.462 1.00 86.69 105 GLY A C 1
ATOM 829 O O . GLY A 1 105 ? -5.466 -0.400 -13.330 1.00 86.69 105 GLY A O 1
ATOM 830 N N . GLY A 1 106 ? -6.563 1.398 -12.562 1.00 89.88 106 GLY A N 1
ATOM 831 C CA . GLY A 1 106 ? -6.198 2.257 -13.683 1.00 89.88 106 GLY A CA 1
ATOM 832 C C . GLY A 1 106 ? -4.706 2.592 -13.680 1.00 89.88 106 GLY A C 1
ATOM 833 O O . GLY A 1 106 ? -4.145 2.941 -12.640 1.00 89.88 106 GLY A O 1
ATOM 834 N N . ILE A 1 107 ? -4.052 2.527 -14.843 1.00 89.69 107 ILE A N 1
ATOM 835 C CA . ILE A 1 107 ? -2.663 2.983 -14.978 1.00 89.69 107 ILE A CA 1
ATOM 836 C C . ILE A 1 107 ? -2.632 4.502 -14.798 1.00 89.69 107 ILE A C 1
ATOM 838 O O . ILE A 1 107 ? -3.278 5.247 -15.534 1.00 89.69 107 ILE A O 1
ATOM 842 N N . ASN A 1 108 ? -1.871 4.964 -13.812 1.00 89.75 108 ASN A N 1
ATOM 843 C CA . ASN A 1 108 ? -1.713 6.373 -13.501 1.00 89.75 108 ASN A CA 1
ATOM 844 C C . ASN A 1 108 ? -0.268 6.679 -13.094 1.00 89.75 108 ASN A C 1
ATOM 846 O O . ASN A 1 108 ? 0.108 6.624 -11.919 1.00 89.75 108 ASN A O 1
ATOM 850 N N . GLY A 1 109 ? 0.524 7.022 -14.107 1.00 86.75 109 GLY A N 1
ATOM 851 C CA . GLY A 1 109 ? 1.926 7.389 -13.976 1.00 86.75 109 GLY A CA 1
ATOM 852 C C . GLY A 1 109 ? 2.886 6.221 -14.175 1.00 86.75 109 GLY A C 1
ATOM 853 O O . GLY A 1 109 ? 2.507 5.097 -14.505 1.00 86.75 109 GLY A O 1
ATOM 854 N N . GLU A 1 110 ? 4.158 6.514 -13.955 1.00 89.12 110 GLU A N 1
ATOM 855 C CA . GLU A 1 110 ? 5.276 5.607 -14.189 1.00 89.12 110 GLU A CA 1
ATOM 856 C C . GLU A 1 110 ? 6.265 5.715 -13.024 1.00 89.12 110 GLU A C 1
ATOM 858 O O . GLU A 1 110 ? 6.336 6.736 -12.331 1.00 89.12 110 GLU A O 1
ATOM 863 N N . VAL A 1 111 ? 6.996 4.638 -12.759 1.00 86.31 111 VAL A N 1
ATOM 864 C CA . VAL A 1 111 ? 8.097 4.631 -11.798 1.00 86.31 111 VAL A CA 1
ATOM 865 C C . VAL A 1 111 ? 9.339 5.211 -12.468 1.00 86.31 111 VAL A C 1
ATOM 867 O O . VAL A 1 111 ? 9.880 4.643 -13.421 1.00 86.31 111 VAL A O 1
ATOM 870 N N . LEU A 1 112 ? 9.816 6.339 -11.940 1.00 85.56 112 LEU A N 1
ATOM 871 C CA . LEU A 1 112 ? 10.976 7.032 -12.483 1.00 85.56 112 LEU A CA 1
ATOM 872 C C . LEU A 1 112 ? 12.277 6.299 -12.115 1.00 85.56 112 LEU A C 1
ATOM 874 O O . LEU A 1 112 ? 12.394 5.735 -11.023 1.00 85.56 112 LEU A O 1
ATOM 878 N N . PRO A 1 113 ? 13.316 6.374 -12.966 1.00 77.56 113 PRO A N 1
ATOM 879 C CA . PRO A 1 113 ? 14.601 5.723 -12.708 1.00 77.56 113 PRO A CA 1
ATOM 880 C C . PRO A 1 113 ? 15.259 6.172 -11.397 1.00 77.56 113 PRO A C 1
ATOM 882 O O . PRO A 1 113 ? 15.880 5.366 -10.701 1.00 77.56 113 PRO A O 1
ATOM 885 N N . ILE A 1 114 ? 15.078 7.442 -11.020 1.00 80.75 114 ILE A N 1
ATOM 886 C CA . ILE A 1 114 ? 15.615 7.986 -9.769 1.00 80.75 114 ILE A CA 1
ATOM 887 C C . ILE A 1 114 ? 14.998 7.317 -8.534 1.00 80.75 114 ILE A C 1
ATOM 889 O O . ILE A 1 114 ? 15.711 7.009 -7.582 1.00 80.75 114 ILE A O 1
ATOM 893 N N . GLU A 1 115 ? 13.705 6.999 -8.569 1.00 78.81 115 GLU A N 1
ATOM 894 C CA . GLU A 1 115 ? 12.985 6.409 -7.436 1.00 78.81 115 GLU A CA 1
ATOM 895 C C . GLU A 1 115 ? 13.462 4.982 -7.150 1.00 78.81 115 GLU A C 1
ATOM 897 O O . GLU A 1 115 ? 13.648 4.594 -5.997 1.00 78.81 115 GLU A O 1
ATOM 902 N N . VAL A 1 116 ? 13.733 4.217 -8.208 1.00 79.31 116 VAL A N 1
ATOM 903 C CA . VAL A 1 116 ? 14.285 2.860 -8.109 1.00 79.31 116 VAL A CA 1
ATOM 904 C C . VAL A 1 116 ? 15.712 2.893 -7.577 1.00 79.31 116 VAL A C 1
ATOM 906 O O . VAL A 1 116 ? 16.083 2.076 -6.734 1.00 79.31 116 VAL A O 1
ATOM 909 N N . SER A 1 117 ? 16.515 3.858 -8.035 1.00 73.88 117 SER A N 1
ATOM 910 C CA . SER A 1 117 ? 17.897 4.013 -7.577 1.00 73.88 117 SER A CA 1
ATOM 911 C C . SER A 1 117 ? 17.981 4.317 -6.076 1.00 73.88 117 SER A C 1
ATOM 913 O O . SER A 1 117 ? 18.780 3.700 -5.372 1.00 73.88 117 SER A O 1
ATOM 915 N N . GLU A 1 118 ? 17.100 5.179 -5.565 1.00 76.38 118 GLU A N 1
ATOM 916 C CA . GLU A 1 118 ? 17.014 5.520 -4.142 1.00 76.38 118 GLU A CA 1
ATOM 917 C C . GLU A 1 118 ? 16.506 4.343 -3.301 1.00 76.38 118 GLU A C 1
ATOM 919 O O . GLU A 1 118 ? 17.055 4.035 -2.242 1.00 76.38 118 GLU A O 1
ATOM 924 N N . ASN A 1 119 ? 15.514 3.606 -3.800 1.00 75.62 119 ASN A N 1
ATOM 925 C CA . ASN A 1 119 ? 15.013 2.410 -3.128 1.00 75.62 119 ASN A CA 1
ATOM 926 C C . ASN A 1 119 ? 16.093 1.312 -3.015 1.00 75.62 119 ASN A C 1
ATOM 928 O O . ASN A 1 119 ? 16.262 0.686 -1.966 1.00 75.62 119 ASN A O 1
ATOM 932 N N . ASN A 1 120 ? 16.895 1.123 -4.066 1.00 74.06 120 ASN A N 1
ATOM 933 C CA . ASN A 1 120 ? 18.020 0.183 -4.064 1.00 74.06 120 ASN A CA 1
ATOM 934 C C . ASN A 1 120 ? 19.158 0.602 -3.118 1.00 74.06 120 ASN A C 1
ATOM 936 O O . ASN A 1 120 ? 19.871 -0.260 -2.603 1.00 74.06 120 ASN A O 1
ATOM 940 N N . ARG A 1 121 ? 19.337 1.905 -2.861 1.00 71.31 121 ARG A N 1
ATOM 941 C CA . ARG A 1 121 ? 20.288 2.402 -1.851 1.00 71.31 121 ARG A CA 1
ATOM 942 C C . ARG A 1 121 ? 19.835 2.067 -0.431 1.00 71.31 121 ARG A C 1
ATOM 944 O O . ARG A 1 121 ? 20.656 1.666 0.380 1.00 71.31 121 ARG A O 1
ATOM 951 N N . LEU A 1 122 ? 18.537 2.177 -0.147 1.00 67.00 122 LEU A N 1
ATOM 952 C CA . LEU A 1 122 ? 17.961 1.916 1.179 1.00 67.00 122 LEU A CA 1
ATOM 953 C C . LEU A 1 122 ? 17.895 0.427 1.558 1.00 67.00 122 LEU A C 1
ATOM 955 O O . LEU A 1 122 ? 17.755 0.102 2.735 1.00 67.00 122 LEU A O 1
ATOM 959 N N . THR A 1 123 ? 17.937 -0.475 0.576 1.00 65.38 123 THR A N 1
ATOM 960 C CA . THR A 1 123 ? 17.722 -1.919 0.776 1.00 65.38 123 THR A CA 1
ATOM 961 C C . THR A 1 123 ? 19.008 -2.742 0.842 1.00 65.38 123 THR A C 1
ATOM 963 O O . THR A 1 123 ? 18.943 -3.914 1.214 1.00 65.38 123 THR A O 1
ATOM 966 N N . LYS A 1 124 ? 20.176 -2.160 0.537 1.00 55.16 124 LYS A N 1
ATOM 967 C CA . LYS A 1 124 ? 21.472 -2.817 0.758 1.00 55.16 124 LYS A CA 1
ATOM 968 C C . LYS A 1 124 ? 21.875 -2.677 2.232 1.00 55.16 124 LYS A C 1
ATOM 970 O O . LYS A 1 124 ? 22.085 -1.548 2.669 1.00 55.16 124 LYS A O 1
ATOM 975 N N . PRO A 1 125 ? 21.983 -3.777 3.002 1.00 51.44 125 PRO A N 1
ATOM 976 C CA . PRO A 1 125 ? 22.671 -3.720 4.282 1.00 51.44 125 PRO A CA 1
ATOM 977 C C . PRO A 1 125 ? 24.161 -3.484 4.006 1.00 51.44 125 PRO A C 1
ATOM 979 O O . PRO A 1 125 ? 24.749 -4.185 3.180 1.00 51.44 125 PRO A O 1
ATOM 982 N N . GLU A 1 126 ? 24.71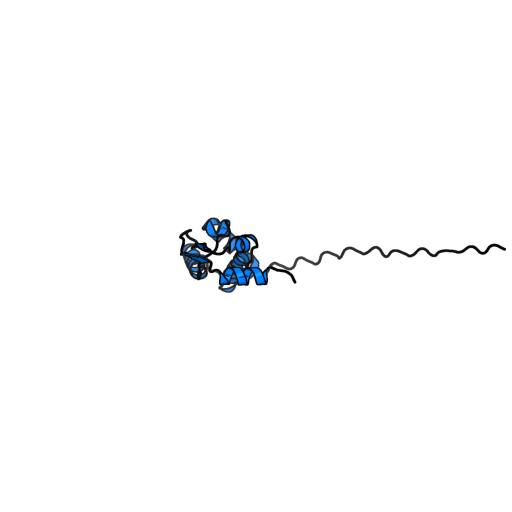9 -2.458 4.643 1.00 41.56 126 GLU A N 1
ATOM 983 C CA . GLU A 1 126 ? 26.168 -2.238 4.745 1.00 41.56 126 GLU A CA 1
ATOM 984 C C . GLU A 1 126 ? 26.836 -3.374 5.536 1.00 41.56 126 GLU A C 1
ATOM 986 O O . GLU A 1 126 ? 26.212 -3.856 6.516 1.00 41.56 126 GLU A O 1
#

Sequence (126 aa):
MKRGNKQRPILRLKKQKPMPLPATPVPPSVANAKALSAILAAHSEVWRTYLPLRVGAIEEVYTLLRNEGVIYSKRVVHKCLQWHCRNPRYVAGLVVGASRYALDGGINGEVLPIEVSENNRLTKPE

pLDDT: mean 81.73, std 14.05, range [41.09, 94.69]

Organism: NCBI:txid525917

Nearest PDB structures (foldseek):
  7rgt-assembly6_F  TM=8.786E-01  e=1.043E-04  Legionella pneumophila
  7rgu-assembly5_I  TM=8.645E-01  e=8.715E-05  Legionella pneumophila
  7rgt-assembly2_B  TM=8.726E-01  e=1.324E-04  Legionella pneumophila
  7rgu-assembly8_O  TM=8.656E-01  e=1.895E-04  Legionella pneumophila
  1dvo-assembly1_A  TM=7.194E-01  e=3.339E-03  Escherichia coli

Radius of gyration: 25.27 Å; Cα contacts (8 Å, |Δi|>4): 115; chains: 1; bounding box: 75×52×61 Å

InterPro domains:
  IPR036442 ProQ/FinO domain superfamily [G3DSA:1.10.1710.10] (2-124)
  IPR036442 ProQ/FinO domain superfamily [SSF48657] (15-112)

Foldseek 3Di:
DDDDDDDDDDPPPDPDDDDDDPPDPDDVLRVLLVVLLVVLCVQFVCSVQLAAADPPLLVVSVVVCVVVVHDDDPSSSVVNVVCSCPPVSNLVNLDFQGFHAHRNRDGDDGRHPVNNVVSVVVPDDD